Protein AF-A0A7T0KF83-F1 (afdb_monomer_lite)

Foldseek 3Di:
DDDDDPDPPDDDDDPPCVPDLADPDWPPDKDWDWDWDDDPPGWIFIQIFIWTSYDDPPPDTHGPGDDPPGPGVPD

Structure (mmCIF, N/CA/C/O backbone):
data_AF-A0A7T0KF83-F1
#
_entry.id   AF-A0A7T0KF83-F1
#
loop_
_atom_site.group_PDB
_atom_site.id
_atom_site.type_symbol
_atom_site.label_atom_id
_atom_site.label_alt_id
_atom_site.label_comp_id
_atom_site.label_asym_id
_atom_site.label_entity_id
_atom_site.label_seq_id
_atom_site.pdbx_PDB_ins_code
_atom_site.Cartn_x
_atom_site.Cartn_y
_atom_site.Cartn_z
_atom_site.occupancy
_atom_site.B_iso_or_equiv
_atom_site.auth_seq_id
_atom_site.auth_comp_id
_atom_site.auth_asym_id
_atom_site.auth_atom_id
_atom_site.pdbx_PDB_model_num
ATOM 1 N N . MET A 1 1 ? -4.067 -27.332 5.085 1.00 37.69 1 MET A N 1
ATOM 2 C CA . MET A 1 1 ? -4.125 -25.880 4.804 1.00 37.69 1 MET A CA 1
ATOM 3 C C . MET A 1 1 ? -5.448 -25.607 4.101 1.00 37.69 1 MET A C 1
ATOM 5 O O . MET A 1 1 ? -5.665 -26.164 3.036 1.00 37.69 1 MET A O 1
ATOM 9 N N . LYS A 1 2 ? -6.382 -24.900 4.745 1.00 36.72 2 LYS A N 1
ATOM 10 C CA . LYS A 1 2 ? -7.739 -24.668 4.226 1.00 36.72 2 LYS A CA 1
ATOM 11 C C . LYS A 1 2 ? -7.793 -23.223 3.743 1.00 36.72 2 LYS A C 1
ATOM 13 O O . LYS A 1 2 ? -7.663 -22.316 4.556 1.00 36.72 2 LYS A O 1
ATOM 18 N N . THR A 1 3 ? -7.880 -23.014 2.436 1.00 63.12 3 THR A N 1
ATOM 19 C CA . THR A 1 3 ? -8.045 -21.680 1.853 1.00 63.12 3 THR A CA 1
ATOM 20 C C . THR A 1 3 ? -9.532 -21.412 1.651 1.00 63.12 3 THR A C 1
ATOM 22 O O . THR A 1 3 ? -10.302 -22.319 1.329 1.00 63.12 3 THR A O 1
ATOM 25 N N . SER A 1 4 ? -9.962 -20.177 1.896 1.00 61.59 4 SER A N 1
ATOM 26 C CA . SER A 1 4 ? -11.337 -19.763 1.621 1.00 61.59 4 SER A CA 1
ATOM 27 C C . SER A 1 4 ? -11.559 -19.752 0.111 1.00 61.59 4 SER A C 1
ATOM 29 O O . SER A 1 4 ? -10.815 -19.104 -0.625 1.00 61.59 4 SER A O 1
ATOM 31 N N . VAL A 1 5 ? -12.567 -20.487 -0.354 1.00 69.62 5 VAL A N 1
ATOM 32 C CA . VAL A 1 5 ? -12.975 -20.494 -1.763 1.00 69.62 5 VAL A CA 1
ATOM 33 C C . VAL A 1 5 ? -13.533 -19.112 -2.101 1.00 69.62 5 VAL A C 1
ATOM 35 O O . VAL A 1 5 ? -14.351 -18.574 -1.353 1.00 69.62 5 VAL A O 1
ATOM 38 N N . SER A 1 6 ? -13.080 -18.510 -3.202 1.00 61.44 6 SER A N 1
ATOM 39 C CA . SER A 1 6 ? -13.608 -17.224 -3.664 1.00 61.44 6 SER A CA 1
ATOM 40 C C . SER A 1 6 ? -15.109 -17.343 -3.941 1.00 61.44 6 SER A C 1
ATOM 42 O O . SER A 1 6 ? -15.525 -18.252 -4.660 1.00 61.44 6 SER A O 1
ATOM 44 N N . ALA A 1 7 ? -15.917 -16.428 -3.400 1.00 66.19 7 ALA A N 1
ATOM 45 C CA . ALA A 1 7 ? -17.347 -16.368 -3.695 1.00 66.19 7 ALA A CA 1
ATOM 46 C C . ALA A 1 7 ? -17.563 -16.218 -5.213 1.00 66.19 7 ALA A C 1
ATOM 48 O O . ALA A 1 7 ? -17.006 -15.309 -5.829 1.00 66.19 7 ALA A O 1
ATOM 49 N N . SER A 1 8 ? -18.358 -17.114 -5.805 1.00 63.19 8 SER A N 1
ATOM 50 C CA . SER A 1 8 ? -18.522 -17.264 -7.261 1.00 63.19 8 SER A CA 1
ATOM 51 C C . SER A 1 8 ? -19.124 -16.046 -7.970 1.00 63.19 8 SER A C 1
ATOM 53 O O . SER A 1 8 ? -19.057 -15.960 -9.191 1.00 63.19 8 SER A O 1
ATOM 55 N N . SER A 1 9 ? -19.700 -15.103 -7.222 1.00 63.88 9 SER A N 1
ATOM 56 C CA . SER A 1 9 ? -20.415 -13.932 -7.738 1.00 63.88 9 SER A CA 1
ATOM 57 C C . SER A 1 9 ? -19.644 -12.615 -7.616 1.00 63.88 9 SER A C 1
ATOM 59 O O . SER A 1 9 ? -20.209 -11.544 -7.836 1.00 63.88 9 SER A O 1
ATOM 61 N N . ARG A 1 10 ? -18.361 -12.649 -7.238 1.00 65.50 10 ARG A N 1
ATOM 62 C CA . ARG A 1 10 ? -17.576 -11.426 -7.056 1.00 65.50 10 ARG A CA 1
ATOM 63 C C . ARG A 1 10 ? -16.995 -10.973 -8.393 1.00 65.50 10 ARG A C 1
ATOM 65 O O . ARG A 1 10 ? -16.329 -11.751 -9.068 1.00 65.50 10 ARG A O 1
ATOM 72 N N . TRP A 1 11 ? -17.208 -9.705 -8.745 1.00 70.56 11 TRP A N 1
ATOM 73 C CA . TRP A 1 11 ? -16.522 -9.073 -9.871 1.00 70.56 11 TRP A CA 1
ATOM 74 C C . TRP A 1 11 ? -15.011 -9.234 -9.673 1.00 70.56 11 TRP A C 1
ATOM 76 O O . TRP A 1 11 ? -14.442 -8.709 -8.712 1.00 70.56 11 TRP A O 1
ATOM 86 N N . VAL A 1 12 ? -14.370 -10.013 -10.544 1.00 76.94 12 VAL A N 1
ATOM 87 C CA . VAL A 1 12 ? -12.917 -10.174 -10.533 1.00 76.94 12 VAL A CA 1
ATOM 88 C C . VAL A 1 12 ? -12.348 -8.989 -11.291 1.00 76.94 12 VAL A C 1
ATOM 90 O O . VAL A 1 12 ? -12.534 -8.863 -12.500 1.00 76.94 12 VAL A O 1
ATOM 93 N N . PHE A 1 13 ? -11.706 -8.078 -10.568 1.00 81.56 13 PHE A N 1
ATOM 94 C CA . PHE A 1 13 ? -10.948 -7.012 -11.207 1.00 81.56 13 PHE A CA 1
ATOM 95 C C . PHE A 1 13 ? -9.770 -7.623 -11.977 1.00 81.56 13 PHE A C 1
ATOM 97 O O . PHE A 1 13 ? -9.180 -8.600 -11.503 1.00 81.56 13 PHE A O 1
ATOM 104 N N . PRO A 1 14 ? -9.425 -7.080 -13.156 1.00 85.94 14 PRO A N 1
ATOM 105 C CA . PRO A 1 14 ? -8.248 -7.532 -13.878 1.00 85.94 14 PRO A CA 1
ATOM 106 C C . PRO A 1 14 ? -7.000 -7.326 -13.013 1.00 85.94 14 PRO A C 1
ATOM 108 O O . PRO A 1 14 ? -6.823 -6.276 -12.396 1.00 85.94 14 PRO A O 1
ATOM 111 N N . ASP A 1 15 ? -6.127 -8.332 -12.978 1.00 87.12 15 ASP A N 1
ATOM 112 C CA . ASP A 1 15 ? -4.822 -8.222 -12.329 1.00 87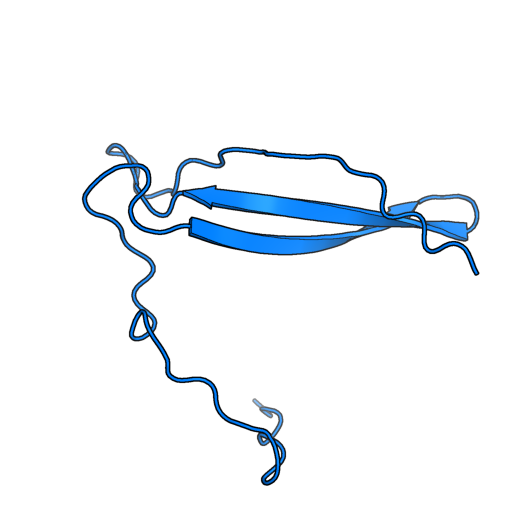.12 15 ASP A CA 1
ATOM 113 C C . ASP A 1 15 ? -3.888 -7.384 -13.209 1.00 87.12 15 ASP A C 1
ATOM 115 O O . ASP A 1 15 ? -3.186 -7.900 -14.081 1.00 87.12 15 ASP A O 1
ATOM 119 N N . LEU A 1 16 ? -3.923 -6.069 -12.994 1.00 87.94 16 LEU A N 1
ATOM 120 C CA . LEU A 1 16 ? -3.169 -5.093 -13.783 1.00 87.94 16 LEU A CA 1
ATOM 121 C C . LEU A 1 16 ? -1.651 -5.290 -13.679 1.00 87.94 16 LEU A C 1
ATOM 123 O O . LEU A 1 16 ? -0.925 -4.934 -14.603 1.00 87.94 16 LEU A O 1
ATOM 127 N N . VAL A 1 17 ? -1.177 -5.873 -12.576 1.00 88.62 17 VAL A N 1
ATOM 128 C CA . VAL A 1 17 ? 0.254 -6.017 -12.268 1.00 88.62 17 VAL A CA 1
ATOM 129 C C . VAL A 1 17 ? 0.745 -7.458 -12.375 1.00 88.62 17 VAL A C 1
ATOM 131 O O . VAL A 1 17 ? 1.925 -7.721 -12.164 1.00 88.62 17 VAL A O 1
ATOM 134 N N . LYS A 1 18 ? -0.134 -8.409 -12.718 1.00 89.50 18 LYS A N 1
ATOM 135 C CA . LYS A 1 18 ? 0.181 -9.842 -12.861 1.00 89.50 18 LYS A CA 1
ATOM 136 C C . LYS A 1 18 ? 0.894 -10.415 -11.629 1.00 89.50 18 LYS A C 1
ATOM 138 O O . LYS A 1 18 ? 1.822 -11.214 -11.757 1.00 89.50 18 LYS A O 1
ATOM 143 N N . ARG A 1 19 ? 0.504 -9.955 -10.435 1.00 87.25 19 ARG A N 1
ATOM 144 C CA . ARG A 1 19 ? 1.166 -10.237 -9.142 1.00 87.25 19 ARG A CA 1
ATOM 145 C C . ARG A 1 19 ? 2.673 -9.920 -9.096 1.00 87.25 19 ARG A C 1
ATOM 147 O O . ARG A 1 19 ? 3.380 -10.458 -8.246 1.00 87.25 19 ARG A O 1
ATOM 154 N N . SER A 1 20 ? 3.167 -9.051 -9.976 1.00 87.25 20 SER A N 1
ATOM 155 C CA . SER A 1 20 ? 4.541 -8.546 -9.973 1.00 87.25 20 SER A CA 1
ATOM 156 C C . SER A 1 20 ? 4.587 -7.169 -9.311 1.00 87.25 20 SER A C 1
ATOM 158 O O . SER A 1 20 ? 4.186 -6.170 -9.899 1.00 87.25 20 SER A O 1
ATOM 160 N N . PHE A 1 21 ? 5.099 -7.109 -8.081 1.00 85.38 21 PHE A N 1
ATOM 161 C CA . PHE A 1 21 ? 5.199 -5.878 -7.283 1.00 85.38 21 PHE A CA 1
ATOM 162 C C . PHE A 1 21 ? 6.603 -5.269 -7.341 1.00 85.38 21 PHE A C 1
ATOM 164 O O . PHE A 1 21 ? 7.186 -4.907 -6.321 1.00 85.38 21 PHE A O 1
ATOM 171 N N . ARG A 1 22 ? 7.169 -5.208 -8.547 1.00 84.94 22 ARG A N 1
ATOM 172 C CA . ARG A 1 22 ? 8.488 -4.637 -8.818 1.00 84.94 22 ARG A CA 1
ATOM 173 C C . ARG A 1 22 ? 8.328 -3.470 -9.782 1.00 84.94 22 ARG A C 1
ATOM 175 O O . ARG A 1 22 ? 7.757 -3.652 -10.853 1.00 84.94 22 ARG A O 1
ATOM 182 N N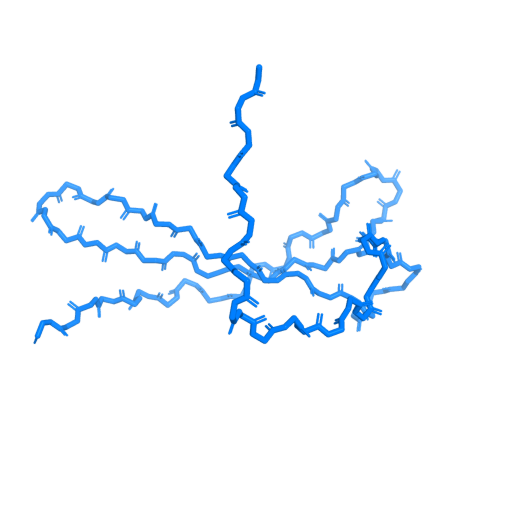 . ALA A 1 23 ? 8.867 -2.315 -9.410 1.00 87.56 23 ALA A N 1
ATOM 183 C CA . ALA A 1 23 ? 9.070 -1.197 -10.322 1.00 87.56 23 ALA A CA 1
ATOM 184 C C . ALA A 1 23 ? 10.559 -1.048 -10.642 1.00 87.56 23 ALA A C 1
ATOM 186 O O . ALA A 1 23 ? 11.403 -1.250 -9.766 1.00 87.56 23 ALA A O 1
ATOM 187 N N . ASP A 1 24 ? 10.871 -0.681 -11.883 1.00 87.62 24 ASP A N 1
ATOM 188 C CA . ASP A 1 24 ? 12.242 -0.382 -12.313 1.00 87.62 24 ASP A CA 1
ATOM 189 C C . ASP A 1 24 ? 12.592 1.110 -12.142 1.00 87.62 24 ASP A C 1
ATOM 191 O O . ASP A 1 24 ? 13.767 1.470 -12.129 1.00 87.62 24 ASP A O 1
ATOM 195 N N . GLU A 1 25 ? 11.583 1.962 -11.928 1.00 87.06 25 GLU A N 1
ATOM 196 C CA . GLU A 1 25 ? 11.708 3.403 -11.699 1.00 87.06 25 GLU A CA 1
ATOM 197 C C . GLU A 1 25 ? 10.763 3.863 -10.574 1.00 87.06 25 GLU A C 1
ATOM 199 O O . GL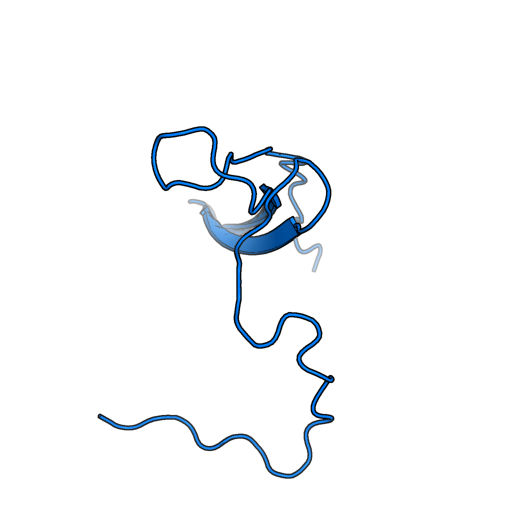U A 1 25 ? 9.759 3.216 -10.272 1.00 87.06 25 GLU A O 1
ATOM 204 N N . THR A 1 26 ? 11.095 4.986 -9.930 1.00 86.50 26 THR A N 1
ATOM 205 C CA . THR A 1 26 ? 10.272 5.596 -8.864 1.00 86.50 26 THR A CA 1
ATOM 206 C C . THR A 1 26 ? 8.948 6.104 -9.439 1.00 86.50 26 THR A C 1
ATOM 208 O O . THR A 1 26 ? 8.924 6.581 -10.568 1.00 86.50 26 THR A O 1
ATOM 211 N N . ASN A 1 27 ? 7.862 6.074 -8.663 1.00 86.75 27 ASN A N 1
ATOM 212 C CA . ASN A 1 27 ? 6.526 6.543 -9.073 1.00 86.75 27 ASN A CA 1
ATOM 213 C C . ASN A 1 27 ? 5.859 5.769 -10.234 1.00 86.75 27 ASN A C 1
ATOM 215 O O . ASN A 1 27 ? 4.930 6.279 -10.859 1.00 86.75 27 ASN A O 1
ATOM 219 N N . HIS A 1 28 ? 6.298 4.542 -10.532 1.00 89.44 28 HIS A N 1
ATOM 220 C CA . HIS A 1 28 ? 5.675 3.695 -11.566 1.00 89.44 28 HIS A CA 1
ATOM 221 C C . HIS A 1 28 ? 4.646 2.709 -11.015 1.00 89.44 28 HIS A C 1
ATOM 223 O O . HIS A 1 28 ? 3.687 2.356 -11.703 1.00 89.44 28 HIS A O 1
ATOM 229 N N . LEU A 1 29 ? 4.844 2.237 -9.785 1.00 88.56 29 LEU A N 1
ATOM 230 C CA . LEU A 1 29 ? 3.935 1.302 -9.142 1.00 88.56 29 LEU A CA 1
ATOM 231 C C . LEU A 1 29 ? 3.860 1.607 -7.653 1.00 88.56 29 LEU A C 1
ATOM 233 O O . LEU A 1 29 ? 4.863 1.560 -6.944 1.00 88.56 29 LEU A O 1
ATOM 237 N N . HIS A 1 30 ? 2.642 1.866 -7.190 1.00 87.69 30 HIS A N 1
ATOM 238 C CA . HIS A 1 30 ? 2.349 2.085 -5.787 1.00 87.69 30 HIS A CA 1
ATOM 239 C C . HIS A 1 30 ? 1.406 1.008 -5.268 1.00 87.69 30 HIS A C 1
ATOM 241 O O . HIS A 1 30 ? 0.428 0.651 -5.926 1.00 87.69 30 HIS A O 1
ATOM 247 N N . VAL A 1 31 ? 1.680 0.525 -4.063 1.00 88.50 31 VAL A N 1
ATOM 248 C CA . VAL A 1 31 ? 0.796 -0.375 -3.324 1.00 88.50 31 VAL A CA 1
ATOM 249 C C . VAL A 1 31 ? 0.243 0.378 -2.129 1.00 88.50 31 VAL A C 1
ATOM 251 O O . VAL A 1 31 ? 0.998 0.894 -1.311 1.00 88.50 31 VAL A O 1
ATOM 254 N N . GLY A 1 32 ? -1.082 0.452 -2.044 1.00 89.06 32 GLY A N 1
ATOM 255 C CA . GLY A 1 32 ? -1.762 0.943 -0.854 1.00 89.06 32 GLY A CA 1
ATOM 256 C C . GLY A 1 32 ? -1.997 -0.191 0.140 1.00 89.06 32 GLY A C 1
ATOM 257 O O . GLY A 1 32 ? -2.430 -1.269 -0.267 1.00 89.06 32 GLY A O 1
ATOM 258 N N . ASP A 1 33 ? -1.763 0.061 1.423 1.00 86.62 33 ASP A N 1
ATOM 259 C CA . ASP A 1 33 ? -2.170 -0.827 2.517 1.00 86.62 33 ASP A CA 1
ATOM 260 C C . ASP A 1 33 ? -2.976 -0.045 3.562 1.00 86.62 33 ASP A C 1
ATOM 262 O O . ASP A 1 33 ? -2.720 1.139 3.796 1.00 86.62 33 ASP A O 1
ATOM 266 N N . ILE A 1 34 ? -3.969 -0.697 4.173 1.00 88.00 34 ILE A N 1
ATOM 267 C CA . ILE A 1 34 ? -4.753 -0.130 5.274 1.00 88.00 34 ILE A CA 1
ATOM 268 C C . ILE A 1 34 ? -4.668 -1.078 6.462 1.00 88.00 34 ILE A C 1
ATOM 270 O O . ILE A 1 34 ? -5.209 -2.183 6.436 1.00 88.00 34 ILE A O 1
ATOM 274 N N . THR A 1 35 ? -4.056 -0.601 7.538 1.00 85.25 35 THR A N 1
ATOM 275 C CA . THR A 1 35 ? -3.873 -1.354 8.774 1.00 85.25 35 THR A CA 1
ATOM 276 C C . THR A 1 35 ? -4.799 -0.822 9.868 1.00 85.25 35 THR A C 1
ATOM 278 O O . THR A 1 35 ? -4.858 0.380 10.130 1.00 85.25 35 THR A O 1
ATOM 281 N N . TYR A 1 36 ? -5.522 -1.723 10.534 1.00 85.69 36 TYR A N 1
ATOM 282 C CA . TYR A 1 36 ? -6.325 -1.404 11.713 1.00 85.69 36 TYR A CA 1
ATOM 283 C C . TYR A 1 36 ? -5.437 -1.308 12.954 1.00 85.69 36 TYR A C 1
ATOM 285 O O . TYR A 1 36 ? -4.717 -2.253 13.281 1.00 85.69 36 TYR A O 1
ATOM 293 N N . LEU A 1 37 ? -5.518 -0.185 13.662 1.00 85.56 37 LEU A N 1
ATOM 294 C CA . LEU A 1 37 ? -4.762 0.070 14.880 1.00 85.56 37 LEU A CA 1
ATOM 295 C C . LEU A 1 37 ? -5.731 0.169 16.069 1.00 85.56 37 LEU A C 1
ATOM 297 O O . LEU A 1 37 ? -6.428 1.183 16.203 1.00 85.56 37 LEU A O 1
ATOM 301 N N . PRO A 1 38 ? -5.804 -0.864 16.930 1.00 81.88 38 PRO A N 1
ATOM 302 C CA . PRO A 1 38 ? -6.594 -0.785 18.150 1.00 81.88 38 PRO A CA 1
ATOM 303 C C . PRO A 1 38 ? -5.9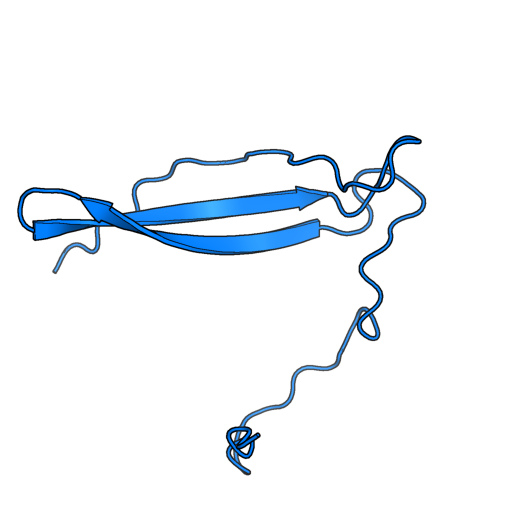41 0.204 19.120 1.00 81.88 38 PRO A C 1
ATOM 305 O O . PRO A 1 38 ? -4.754 0.079 19.425 1.00 81.88 38 PRO A O 1
ATOM 308 N N . ILE A 1 39 ? -6.714 1.167 19.628 1.00 83.19 39 ILE A N 1
ATOM 309 C CA . ILE A 1 39 ? -6.254 2.072 20.684 1.00 83.19 39 ILE A CA 1
ATOM 310 C C . ILE A 1 39 ? -6.923 1.698 22.004 1.00 83.19 39 ILE A C 1
ATOM 312 O O . ILE A 1 39 ? -8.092 1.310 22.071 1.00 83.19 39 ILE A O 1
ATOM 316 N N . GLN A 1 40 ? -6.173 1.856 23.089 1.00 80.94 40 GLN A N 1
ATOM 317 C CA . GLN A 1 40 ? -6.709 1.769 24.436 1.00 80.94 40 GLN A CA 1
ATOM 318 C C . GLN A 1 40 ? -7.770 2.866 24.654 1.00 80.94 40 GLN A C 1
ATOM 320 O O . GLN A 1 40 ? -7.518 4.037 24.388 1.00 80.94 40 GLN A O 1
ATOM 325 N N . GLY A 1 41 ? -8.962 2.490 25.129 1.00 77.38 41 GLY A N 1
ATOM 326 C CA . GLY A 1 41 ? -10.098 3.413 25.298 1.00 77.38 41 GLY A CA 1
ATOM 327 C C . GLY A 1 41 ? -11.257 3.204 24.316 1.00 77.38 41 GLY A C 1
ATOM 328 O O . GLY A 1 41 ? -12.221 3.961 24.351 1.00 77.38 41 GLY A O 1
ATOM 329 N N . GLY A 1 42 ? -11.198 2.167 23.472 1.00 73.19 42 GLY A N 1
ATOM 330 C CA . GLY A 1 42 ? -12.327 1.726 22.640 1.00 73.19 42 GLY A CA 1
ATOM 331 C C . GLY A 1 42 ? -12.486 2.477 21.316 1.00 73.19 42 GLY A C 1
ATOM 332 O O . GLY A 1 42 ? -13.420 2.196 20.566 1.00 73.19 42 GLY A O 1
ATOM 333 N N . THR A 1 43 ? -11.579 3.404 21.009 1.00 73.75 43 THR A N 1
ATOM 334 C CA . THR A 1 43 ? -11.494 4.057 19.702 1.00 73.75 43 THR A CA 1
ATOM 335 C C . THR A 1 43 ? -10.584 3.275 18.760 1.00 73.75 43 THR A C 1
ATOM 337 O O . THR A 1 43 ? -9.635 2.604 19.171 1.00 73.75 43 THR A O 1
ATOM 340 N N . ASN A 1 44 ? -10.884 3.377 17.467 1.00 73.50 44 ASN A N 1
ATOM 341 C CA . ASN A 1 44 ? -10.163 2.675 16.414 1.00 73.50 44 ASN A CA 1
ATOM 342 C C . ASN A 1 44 ? -9.514 3.680 15.474 1.00 73.50 44 ASN A C 1
ATOM 344 O O . ASN A 1 44 ? -10.166 4.639 15.054 1.00 73.50 44 ASN A O 1
ATOM 348 N N . LEU A 1 45 ? -8.258 3.425 15.115 1.00 80.25 45 LEU A N 1
ATOM 349 C CA . LEU A 1 45 ? -7.577 4.125 14.036 1.00 80.25 45 LEU A CA 1
ATOM 350 C C . LEU A 1 45 ? -7.391 3.200 12.846 1.00 80.25 45 LEU A C 1
ATOM 352 O O . LEU A 1 45 ? -7.215 1.989 12.985 1.00 80.25 45 LEU A O 1
ATOM 356 N N . TYR A 1 46 ? -7.369 3.809 11.670 1.00 81.44 46 TYR A N 1
ATOM 357 C CA . TYR A 1 46 ? -6.885 3.169 10.462 1.00 81.44 46 TYR A CA 1
ATOM 358 C C . TYR A 1 46 ? -5.647 3.924 10.004 1.00 81.44 46 TYR A C 1
ATOM 360 O O . TYR A 1 46 ? -5.665 5.148 9.892 1.00 81.44 46 TYR A O 1
ATOM 368 N N . LEU A 1 47 ? -4.577 3.180 9.768 1.00 82.94 47 LEU A N 1
ATOM 369 C CA . LEU A 1 47 ? -3.366 3.664 9.136 1.00 82.94 47 LEU A CA 1
ATOM 370 C C . LEU A 1 47 ? -3.456 3.335 7.650 1.00 82.94 47 LEU A C 1
ATOM 372 O O . LEU A 1 47 ? -3.424 2.163 7.287 1.00 82.94 47 LEU A O 1
ATOM 376 N N . ALA A 1 48 ? -3.568 4.356 6.806 1.00 85.62 48 ALA A N 1
ATOM 377 C CA . ALA A 1 48 ? -3.403 4.207 5.368 1.00 85.62 48 ALA A CA 1
ATOM 378 C C . ALA A 1 48 ? -1.933 4.447 5.011 1.00 85.62 48 ALA A C 1
ATOM 380 O O . ALA A 1 48 ? -1.320 5.406 5.476 1.00 85.62 48 ALA A O 1
ATOM 381 N N . THR A 1 49 ? -1.357 3.574 4.192 1.00 82.56 49 THR A N 1
ATOM 382 C CA . THR A 1 49 ? 0.004 3.732 3.675 1.00 82.56 49 THR A CA 1
ATOM 383 C C . THR A 1 49 ? 0.008 3.589 2.164 1.00 82.56 49 THR A C 1
ATOM 385 O O . THR A 1 49 ? -0.808 2.865 1.596 1.00 82.56 49 THR A O 1
ATOM 388 N N . VAL A 1 50 ? 0.935 4.289 1.515 1.00 86.50 50 VAL A N 1
ATOM 389 C CA . VAL A 1 50 ? 1.254 4.122 0.097 1.00 86.50 50 VAL A CA 1
ATOM 390 C C . VAL A 1 50 ? 2.730 3.755 0.018 1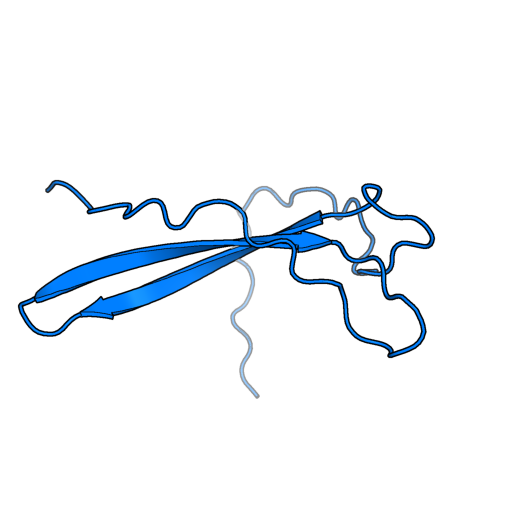.00 86.50 50 VAL A C 1
ATOM 392 O O . VAL A 1 50 ? 3.580 4.421 0.599 1.00 86.50 50 VAL A O 1
ATOM 395 N N . ILE A 1 51 ? 3.042 2.661 -0.658 1.00 85.75 51 ILE A N 1
ATOM 396 C CA . ILE A 1 51 ? 4.386 2.097 -0.746 1.00 85.75 51 ILE A CA 1
ATOM 397 C C . ILE A 1 51 ? 4.822 2.172 -2.202 1.00 85.75 51 ILE A C 1
ATOM 399 O O . ILE A 1 51 ? 4.105 1.686 -3.073 1.00 85.75 51 ILE A O 1
ATOM 403 N N . ASP A 1 52 ? 5.978 2.774 -2.483 1.00 86.38 52 ASP A N 1
ATOM 404 C CA . ASP A 1 52 ? 6.564 2.728 -3.823 1.00 86.38 52 ASP A CA 1
ATOM 405 C C . ASP A 1 52 ? 7.270 1.380 -4.013 1.00 86.38 52 ASP A C 1
ATOM 407 O O . ASP A 1 52 ? 8.198 1.044 -3.276 1.00 86.38 52 ASP A O 1
ATOM 411 N N . CYS A 1 53 ? 6.831 0.599 -5.003 1.00 86.50 53 CYS A N 1
ATOM 412 C CA . CYS A 1 53 ? 7.397 -0.710 -5.332 1.00 86.50 53 CYS A CA 1
ATOM 413 C C . CYS A 1 53 ? 8.794 -0.642 -5.971 1.00 86.50 53 CYS A C 1
ATOM 415 O O . CYS A 1 53 ? 9.348 -1.676 -6.360 1.00 86.50 53 CYS A O 1
ATOM 417 N N . TYR A 1 54 ? 9.379 0.547 -6.090 1.00 84.88 54 TYR A N 1
ATOM 418 C CA . TYR A 1 54 ? 10.763 0.735 -6.488 1.00 84.88 54 TYR A CA 1
ATOM 419 C C . TYR A 1 54 ? 11.733 0.468 -5.326 1.00 84.88 54 TYR A C 1
ATOM 421 O O . TYR A 1 54 ? 11.648 1.076 -4.255 1.00 84.88 54 TYR A O 1
ATOM 429 N N . SER A 1 55 ? 12.711 -0.420 -5.545 1.00 72.19 55 SER A N 1
ATOM 430 C CA . SER A 1 55 ? 13.767 -0.723 -4.570 1.00 72.19 55 SER A CA 1
ATOM 431 C C . SER A 1 55 ? 15.121 -0.177 -5.020 1.00 72.19 55 SER A C 1
ATOM 433 O O . SER A 1 55 ? 15.697 -0.636 -6.007 1.00 72.19 55 SER A O 1
ATOM 435 N N . ARG A 1 56 ? 15.696 0.766 -4.259 1.00 62.47 56 ARG A N 1
ATOM 436 C CA . ARG A 1 56 ? 17.078 1.218 -4.480 1.00 62.47 56 ARG A CA 1
ATOM 437 C C . ARG A 1 56 ? 18.051 0.263 -3.791 1.00 62.47 56 ARG A C 1
ATOM 439 O O . ARG A 1 56 ? 18.338 0.408 -2.611 1.00 62.47 56 ARG A O 1
ATOM 446 N N . ARG A 1 57 ? 18.599 -0.692 -4.547 1.00 58.38 57 ARG A N 1
ATOM 447 C CA . ARG A 1 57 ? 19.814 -1.473 -4.215 1.00 58.38 57 ARG A C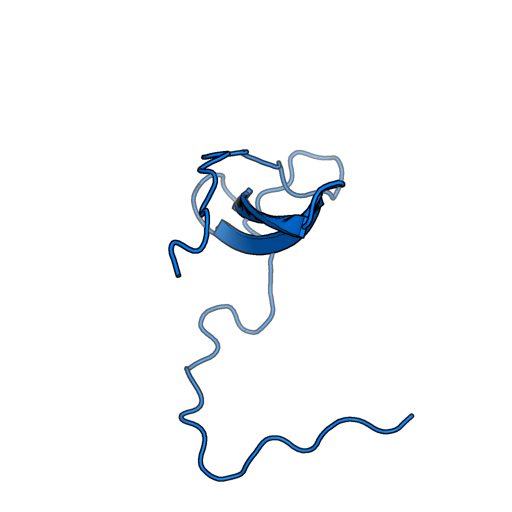A 1
ATOM 448 C C . ARG A 1 57 ? 19.762 -2.387 -2.970 1.00 58.38 57 ARG A C 1
ATOM 450 O O . ARG A 1 57 ? 20.701 -3.152 -2.786 1.00 58.38 57 ARG A O 1
ATOM 457 N N . SER A 1 58 ? 18.699 -2.384 -2.163 1.00 53.47 58 SER A N 1
ATOM 458 C CA . SER A 1 58 ? 18.593 -3.203 -0.937 1.00 53.47 58 SER A CA 1
ATOM 459 C C . SER A 1 58 ? 17.410 -4.182 -0.892 1.00 53.47 58 SER A C 1
ATOM 461 O O . SER A 1 58 ? 17.200 -4.821 0.131 1.00 53.47 58 SER A O 1
ATOM 463 N N . GLY A 1 59 ? 16.660 -4.364 -1.984 1.00 58.28 59 GLY A N 1
ATOM 464 C CA . GLY A 1 59 ? 15.620 -5.401 -2.090 1.00 58.28 59 GLY A CA 1
ATOM 465 C C . GLY A 1 59 ? 14.305 -5.094 -1.367 1.00 58.28 59 GLY A C 1
ATOM 466 O O . GLY A 1 59 ? 13.375 -5.890 -1.456 1.00 58.28 59 GLY A O 1
ATOM 467 N N . PHE A 1 60 ? 14.195 -3.940 -0.703 1.00 58.69 60 PHE A N 1
ATOM 468 C CA . PHE A 1 60 ? 12.958 -3.484 -0.073 1.00 58.69 60 PHE A CA 1
ATOM 469 C C . PHE A 1 60 ? 12.376 -2.270 -0.810 1.00 58.69 60 PHE A C 1
ATOM 471 O O . PHE A 1 60 ? 13.150 -1.404 -1.240 1.00 58.69 60 PHE A O 1
ATOM 478 N N . PRO A 1 61 ? 11.045 -2.211 -0.992 1.00 63.25 61 PRO A N 1
ATOM 479 C CA . PRO A 1 61 ? 10.371 -1.035 -1.526 1.00 63.25 61 PRO A CA 1
ATOM 480 C C . PRO A 1 61 ? 10.531 0.152 -0.570 1.00 63.25 61 PRO A C 1
ATOM 482 O O . PRO A 1 61 ? 10.508 -0.018 0.654 1.00 63.25 61 PRO A O 1
ATOM 485 N N . LEU A 1 62 ? 10.719 1.354 -1.116 1.00 62.59 62 LEU A N 1
ATOM 486 C CA . LEU A 1 62 ? 10.797 2.560 -0.298 1.00 62.59 62 LEU A CA 1
ATOM 487 C C . LEU A 1 62 ? 9.391 2.916 0.205 1.00 62.59 62 LEU A C 1
ATOM 489 O O . LEU A 1 62 ? 8.474 3.196 -0.569 1.00 62.59 62 LEU A O 1
ATOM 493 N N . LEU A 1 63 ? 9.224 2.908 1.525 1.00 59.25 63 LEU A N 1
ATOM 494 C CA . LEU A 1 63 ? 7.980 3.298 2.174 1.00 59.25 63 LEU A CA 1
ATOM 495 C C . LEU A 1 63 ? 7.841 4.833 2.123 1.00 59.25 63 LEU A C 1
ATOM 497 O O . LEU A 1 63 ? 8.428 5.541 2.941 1.00 59.25 63 LEU A O 1
ATOM 501 N N . THR A 1 64 ? 7.077 5.360 1.166 1.00 56.03 64 THR A N 1
ATOM 502 C CA . THR A 1 64 ? 6.717 6.787 1.117 1.00 56.03 64 THR A CA 1
ATOM 503 C C . THR A 1 64 ? 5.442 6.994 1.934 1.00 56.03 64 THR A C 1
ATOM 505 O O . THR A 1 64 ? 4.339 6.987 1.401 1.00 56.03 64 THR A O 1
ATOM 508 N N . ILE A 1 65 ? 5.567 7.136 3.258 1.00 56.06 65 ILE A N 1
ATOM 509 C CA . ILE A 1 65 ? 4.402 7.346 4.134 1.00 56.06 65 ILE A CA 1
ATOM 510 C C . ILE A 1 65 ? 3.700 8.655 3.748 1.00 56.06 65 ILE A C 1
ATOM 512 O O . ILE A 1 65 ? 4.202 9.743 4.026 1.00 56.06 65 ILE A O 1
ATOM 516 N N . CYS A 1 66 ? 2.503 8.547 3.176 1.00 45.81 66 CYS A N 1
ATOM 517 C CA . CYS A 1 66 ? 1.559 9.648 3.039 1.00 45.81 66 CYS A CA 1
ATOM 518 C C . CYS A 1 66 ? 0.304 9.354 3.873 1.00 45.81 66 CYS A C 1
ATOM 520 O O . CYS A 1 66 ? -0.356 8.343 3.665 1.00 45.81 66 CYS A O 1
ATOM 522 N N . ALA A 1 67 ? -0.006 10.299 4.768 1.00 50.75 67 ALA A N 1
ATOM 523 C CA . ALA A 1 67 ? -1.217 10.452 5.578 1.00 50.75 67 ALA A CA 1
ATOM 524 C C . ALA A 1 67 ? -1.455 9.440 6.722 1.00 50.75 67 ALA A C 1
ATOM 526 O O . ALA A 1 67 ? -2.181 8.460 6.598 1.00 50.75 67 ALA A O 1
ATOM 527 N N . LEU A 1 68 ? -0.997 9.817 7.923 1.00 50.50 68 LEU A N 1
ATOM 528 C CA . LEU A 1 68 ? -1.704 9.503 9.170 1.00 50.50 68 LEU A CA 1
ATOM 529 C C . LEU A 1 68 ? -3.015 10.306 9.205 1.00 50.50 68 LEU A C 1
ATOM 531 O O . LEU A 1 68 ? -3.152 11.242 9.989 1.00 50.50 68 LEU A O 1
ATOM 535 N N . THR A 1 69 ? -3.966 10.024 8.319 1.00 50.91 69 THR A N 1
ATOM 536 C CA . THR A 1 69 ? -5.327 10.521 8.519 1.00 50.91 69 THR A CA 1
ATOM 537 C C . THR A 1 69 ? -5.987 9.604 9.539 1.00 50.91 69 THR A C 1
ATOM 539 O O . THR A 1 69 ? -6.200 8.429 9.239 1.00 50.91 69 THR A O 1
ATOM 542 N N . PRO A 1 70 ? -6.317 10.082 10.752 1.00 53.91 70 PRO A N 1
ATOM 543 C CA . PRO A 1 70 ? -7.169 9.314 11.635 1.00 53.91 70 PRO A CA 1
ATOM 544 C C . PRO A 1 70 ? -8.533 9.201 10.954 1.00 53.91 70 PRO A C 1
ATOM 546 O O . PRO A 1 70 ? -9.349 10.117 11.009 1.00 53.91 70 PRO A O 1
ATOM 549 N N . VAL A 1 71 ? -8.791 8.078 10.285 1.00 54.38 71 VAL A N 1
ATOM 550 C CA . VAL A 1 71 ? -10.155 7.712 9.905 1.00 54.38 71 VAL A CA 1
ATOM 551 C C . VAL A 1 71 ? -10.832 7.256 11.191 1.00 54.38 71 VAL A C 1
ATOM 553 O O . VAL A 1 71 ? -10.932 6.068 11.487 1.00 54.38 71 VAL A O 1
ATOM 556 N N . VAL A 1 72 ? -11.236 8.216 12.022 1.00 55.75 72 VAL A N 1
ATOM 557 C CA . VAL A 1 72 ? -12.154 7.931 13.119 1.00 55.75 72 VAL A CA 1
ATOM 558 C C . VAL A 1 72 ? -13.451 7.522 12.447 1.00 55.75 72 VAL A C 1
ATOM 560 O O . VAL A 1 72 ? -14.038 8.294 11.691 1.00 55.75 72 VAL A O 1
ATOM 563 N N . LYS A 1 73 ? -13.886 6.286 12.676 1.00 49.34 73 LYS A N 1
ATOM 564 C CA . LYS A 1 73 ? -15.221 5.862 12.273 1.00 49.34 73 LYS A CA 1
ATOM 565 C C . LYS A 1 73 ? -16.202 6.654 13.144 1.00 49.34 73 LYS A C 1
ATOM 567 O O . LYS A 1 73 ? -16.474 6.244 14.267 1.00 49.34 73 LYS A O 1
ATOM 572 N N . THR A 1 74 ? -16.646 7.827 12.689 1.00 46.66 74 THR A N 1
ATOM 573 C CA . THR A 1 74 ? -17.798 8.508 13.288 1.00 46.66 74 THR A CA 1
ATOM 574 C C . THR A 1 74 ? -18.991 7.590 13.083 1.00 46.66 74 THR A C 1
ATOM 576 O O . THR A 1 74 ? -19.371 7.316 11.944 1.00 46.66 74 THR A O 1
ATOM 579 N N . THR A 1 75 ? -19.459 7.019 14.190 1.00 51.75 75 THR A N 1
ATOM 580 C CA . THR A 1 75 ? -20.698 6.241 14.272 1.00 51.75 75 THR A CA 1
ATOM 581 C C . THR A 1 75 ? -21.885 7.062 13.798 1.00 51.75 75 THR A C 1
ATOM 583 O O . THR A 1 75 ? -21.877 8.287 14.061 1.00 51.75 75 THR A O 1
#

Sequence (75 aa):
MKTSVSASSRWVFPDLVKRSFRADETNHLHVGDITYLPIQGGTNLYLATVIDCYSRRSGFPLLTICALTPVVKTT

Organism: NCBI:txid2709394

pLDDT: mean 72.92, std 14.99, range [36.72, 89.5]

Radius of gyration: 16.66 Å; chains: 1; bounding box: 40×36×39 Å

InterPro domains:
  IPR012337 Ribonuclease H-like superfamily [SSF53098] (18-57)

Secondary structure (DSSP, 8-state):
--PPPPPTTS-----TTTT---BSSTTS-EEEEEEEEE-TTS-EEEEEEEEE-B--SSSS-B-------------